Protein AF-A0AAP6WPT6-F1 (afdb_monomer_lite)

pLDDT: mean 78.17, std 8.95, range [51.94, 87.81]

Sequence (63 aa):
MINDKKLKDLIFSILIILFVVLSLNIIVFFSYNKIAEIDHSIFIIILLLNLIFILISLIYLIF

Secondary structure (DSSP, 8-state):
-HHHHHHHHHHHHHHHHHHHHHHHHHHHHHHHHTT----HHHHHHHHHHHHHHHHHHHHHHH-

Foldseek 3Di:
DVVLVVVLVVLVVVLVVLVVVLVVLVVVCVVCVVPDPDPVVVSVVVNVVSVVVSVVSVVSNVD

Organism: Clostridium perfringens (NCBI:txid1502)

Structure (mmCIF, N/CA/C/O backbone):
data_AF-A0AAP6WPT6-F1
#
_entry.id   AF-A0AAP6WPT6-F1
#
loop_
_atom_site.group_PDB
_atom_site.id
_atom_site.type_symbol
_atom_site.label_atom_id
_atom_site.label_alt_id
_atom_site.label_comp_id
_atom_site.label_asym_id
_atom_site.label_entity_id
_atom_site.label_seq_id
_atom_site.pdbx_PDB_ins_code
_atom_site.Cartn_x
_atom_site.Cartn_y
_atom_site.Cartn_z
_atom_site.occupancy
_atom_site.B_iso_or_equiv
_atom_site.auth_seq_id
_atom_site.auth_comp_id
_atom_site.auth_asym_id
_atom_site.auth_atom_id
_atom_site.pdbx_PDB_model_num
ATOM 1 N N . MET A 1 1 ? -18.043 4.010 22.985 1.00 54.41 1 MET A N 1
ATOM 2 C CA . MET A 1 1 ? -17.608 2.637 22.642 1.00 54.41 1 MET A CA 1
ATOM 3 C C . MET A 1 1 ? -18.207 2.075 21.341 1.00 54.41 1 MET A C 1
ATOM 5 O O . MET A 1 1 ? -17.571 1.230 20.735 1.00 54.41 1 MET A O 1
ATOM 9 N N . ILE A 1 2 ? -19.380 2.529 20.859 1.00 51.94 2 ILE A N 1
ATOM 10 C CA . ILE A 1 2 ? -19.944 2.090 19.555 1.00 51.94 2 ILE A CA 1
ATOM 11 C C . ILE A 1 2 ? -19.263 2.779 18.347 1.00 51.94 2 ILE A C 1
ATOM 13 O O . ILE A 1 2 ? -19.228 2.209 17.258 1.00 51.94 2 ILE A O 1
ATOM 17 N N . ASN A 1 3 ? -18.691 3.977 18.535 1.00 61.81 3 ASN A N 1
ATOM 18 C CA . ASN A 1 3 ? -18.103 4.771 17.446 1.00 61.81 3 ASN A CA 1
ATOM 19 C C . ASN A 1 3 ? -16.705 4.289 17.016 1.00 61.81 3 ASN A C 1
ATOM 21 O O . ASN A 1 3 ? -16.428 4.240 15.822 1.00 61.81 3 ASN A O 1
ATOM 25 N N . ASP A 1 4 ? -15.861 3.855 17.959 1.00 69.50 4 ASP A N 1
ATOM 26 C CA . ASP A 1 4 ? -14.490 3.411 17.654 1.00 69.50 4 ASP A CA 1
ATOM 27 C C . ASP A 1 4 ? -14.459 2.144 16.802 1.00 69.50 4 ASP A C 1
ATOM 29 O O . ASP A 1 4 ? -13.636 2.021 15.903 1.00 69.50 4 ASP A O 1
ATOM 33 N N . LYS A 1 5 ? -15.396 1.214 17.028 1.00 81.44 5 LYS A N 1
ATOM 34 C CA . LYS A 1 5 ? -15.459 -0.033 16.257 1.00 81.44 5 LYS A CA 1
ATOM 35 C C . LYS A 1 5 ? -15.791 0.223 14.785 1.00 81.44 5 LYS A C 1
ATOM 37 O O . LYS A 1 5 ? -15.069 -0.243 13.915 1.00 81.44 5 LYS A O 1
ATOM 42 N N . LYS A 1 6 ? -16.823 1.030 14.506 1.00 84.25 6 LYS A N 1
ATOM 43 C CA . LYS A 1 6 ? -17.190 1.400 13.126 1.00 84.25 6 LYS A CA 1
ATOM 44 C C . LYS A 1 6 ? -16.075 2.167 12.416 1.00 84.25 6 LYS A C 1
ATOM 46 O O . LYS A 1 6 ? -15.868 1.968 11.224 1.00 84.25 6 LYS A O 1
ATOM 51 N N . LEU A 1 7 ? -15.367 3.034 13.139 1.00 82.69 7 LEU A N 1
ATOM 52 C CA . LEU A 1 7 ? -14.242 3.785 12.592 1.00 82.69 7 LEU A CA 1
ATOM 53 C C . LEU A 1 7 ? -13.060 2.860 12.264 1.00 82.69 7 LEU A C 1
ATOM 55 O O . LEU A 1 7 ? -12.508 2.951 11.172 1.00 82.69 7 LEU A O 1
ATOM 59 N N . LYS A 1 8 ? -12.715 1.928 13.163 1.00 84.00 8 LYS A N 1
ATOM 60 C CA . LYS A 1 8 ? -11.679 0.914 12.917 1.00 84.00 8 LYS A CA 1
ATOM 61 C C . LYS A 1 8 ? -12.036 0.007 11.736 1.00 84.00 8 LYS A C 1
ATOM 63 O O . LYS A 1 8 ? -11.175 -0.238 10.899 1.00 84.00 8 LYS A O 1
ATOM 68 N N . ASP A 1 9 ? -13.297 -0.406 11.604 1.00 85.31 9 ASP A N 1
ATOM 69 C CA . ASP A 1 9 ? -13.769 -1.212 10.466 1.00 85.31 9 ASP A CA 1
ATOM 70 C C . ASP A 1 9 ? -13.678 -0.441 9.132 1.00 85.31 9 ASP A C 1
ATOM 72 O O . ASP A 1 9 ? -13.272 -0.992 8.103 1.00 85.31 9 ASP A O 1
ATOM 76 N N . LEU A 1 10 ? -14.004 0.858 9.141 1.00 87.62 10 LEU A N 1
ATOM 77 C CA . LEU A 1 10 ? -13.849 1.733 7.976 1.00 87.62 10 LEU A CA 1
ATOM 78 C C . LEU A 1 10 ? -12.373 1.882 7.585 1.00 87.62 10 LEU A C 1
ATOM 80 O O . LEU A 1 10 ? -12.029 1.742 6.413 1.00 87.62 10 LEU A O 1
ATOM 84 N N . ILE A 1 11 ? -11.495 2.121 8.560 1.00 85.44 11 ILE A N 1
ATOM 85 C CA . ILE A 1 11 ? -10.050 2.256 8.333 1.00 85.44 11 ILE A CA 1
ATOM 86 C C . ILE A 1 11 ? -9.460 0.945 7.819 1.00 85.44 11 ILE A C 1
ATOM 88 O O . ILE A 1 11 ? -8.668 0.968 6.881 1.00 85.44 11 ILE A O 1
ATOM 92 N N . PHE A 1 12 ? -9.894 -0.197 8.355 1.00 84.44 12 PHE A N 1
ATOM 93 C CA . PHE A 1 12 ? -9.502 -1.513 7.859 1.00 84.44 12 PHE A CA 1
ATOM 94 C C . PHE A 1 12 ? -9.923 -1.723 6.396 1.00 84.44 12 PHE A C 1
ATOM 96 O O . PHE A 1 12 ? -9.141 -2.204 5.578 1.00 84.44 12 PHE A O 1
ATOM 103 N N . SER A 1 13 ? -11.136 -1.297 6.040 1.00 87.81 13 SER A N 1
ATOM 104 C CA . SER A 1 13 ? -11.639 -1.376 4.663 1.00 87.81 13 SER A CA 1
ATOM 105 C C . SER A 1 13 ? -10.824 -0.497 3.704 1.00 87.81 13 SER A C 1
ATOM 107 O O . SER A 1 13 ? -10.458 -0.938 2.615 1.00 87.81 13 SER A O 1
ATOM 109 N N . ILE A 1 14 ? -10.479 0.725 4.123 1.00 85.75 14 ILE A N 1
ATOM 110 C CA . ILE A 1 14 ? -9.608 1.635 3.359 1.00 85.75 14 ILE A CA 1
ATOM 111 C C . ILE A 1 14 ? -8.201 1.036 3.202 1.00 85.75 14 ILE A C 1
ATOM 113 O O . ILE A 1 14 ? -7.627 1.088 2.115 1.00 85.75 14 ILE A O 1
ATOM 117 N N . LEU A 1 15 ? -7.669 0.410 4.254 1.00 85.62 15 LEU A N 1
ATOM 118 C CA . LEU A 1 15 ? -6.386 -0.296 4.246 1.00 85.62 15 LEU A CA 1
ATOM 119 C C . LEU A 1 15 ? -6.337 -1.407 3.195 1.00 85.62 15 LEU A C 1
ATOM 121 O O . LEU A 1 15 ? -5.354 -1.505 2.462 1.00 85.62 15 LEU A O 1
ATOM 125 N N . ILE A 1 16 ? -7.396 -2.216 3.088 1.00 83.44 16 ILE A N 1
ATOM 126 C CA . ILE A 1 16 ? -7.487 -3.276 2.074 1.00 83.44 16 ILE A CA 1
ATOM 127 C C . ILE A 1 16 ? -7.413 -2.676 0.667 1.00 83.44 16 ILE A C 1
ATOM 129 O O . ILE A 1 16 ? -6.648 -3.158 -0.168 1.00 83.44 16 ILE A O 1
ATOM 133 N N . ILE A 1 17 ? -8.167 -1.603 0.405 1.00 86.00 17 ILE A N 1
ATOM 134 C CA . ILE A 1 17 ? -8.172 -0.933 -0.903 1.00 86.00 17 ILE A CA 1
ATOM 135 C C . ILE A 1 17 ? -6.773 -0.398 -1.234 1.00 86.00 17 ILE A C 1
ATOM 137 O O . ILE A 1 17 ? -6.260 -0.645 -2.326 1.00 86.00 17 ILE A O 1
ATOM 141 N N . LEU A 1 18 ? -6.126 0.280 -0.284 1.00 83.50 18 LEU A N 1
ATOM 142 C CA . LEU A 1 18 ? -4.770 0.805 -0.456 1.00 83.50 18 LEU A CA 1
ATOM 143 C C . LEU A 1 18 ? -3.744 -0.301 -0.712 1.00 83.50 18 LEU A C 1
ATOM 145 O O . LEU A 1 18 ? -2.871 -0.142 -1.563 1.00 83.50 18 LEU A O 1
ATOM 149 N N . PHE A 1 19 ? -3.866 -1.438 -0.028 1.00 83.12 19 PHE A N 1
ATOM 150 C CA . PHE A 1 19 ? -2.984 -2.581 -0.235 1.00 83.12 19 PHE A CA 1
ATOM 151 C C . PHE A 1 19 ? -3.136 -3.187 -1.640 1.00 83.12 19 PHE A C 1
ATOM 153 O O . PHE A 1 19 ? -2.140 -3.518 -2.291 1.00 83.12 19 PHE A O 1
ATOM 160 N N . VAL A 1 20 ? -4.369 -3.289 -2.145 1.00 86.25 20 VAL A N 1
ATOM 161 C CA . VAL A 1 20 ? -4.636 -3.746 -3.518 1.00 86.25 20 VAL A CA 1
ATOM 162 C C . VAL A 1 20 ? -4.043 -2.773 -4.538 1.00 86.25 20 VAL A C 1
ATOM 164 O O . VAL A 1 20 ? -3.354 -3.205 -5.461 1.00 86.25 20 VAL A O 1
ATOM 167 N N . VAL A 1 21 ? -4.239 -1.463 -4.353 1.00 85.38 21 VAL A N 1
ATOM 168 C CA . VAL A 1 21 ? -3.665 -0.429 -5.233 1.00 85.38 21 VAL A CA 1
ATOM 169 C C . VAL A 1 21 ? -2.134 -0.478 -5.224 1.00 85.38 21 VAL A C 1
ATOM 171 O O . VAL A 1 21 ? -1.516 -0.429 -6.287 1.00 85.38 21 VAL A O 1
ATOM 174 N N . LEU A 1 22 ? -1.510 -0.645 -4.053 1.00 84.94 22 LEU A N 1
ATOM 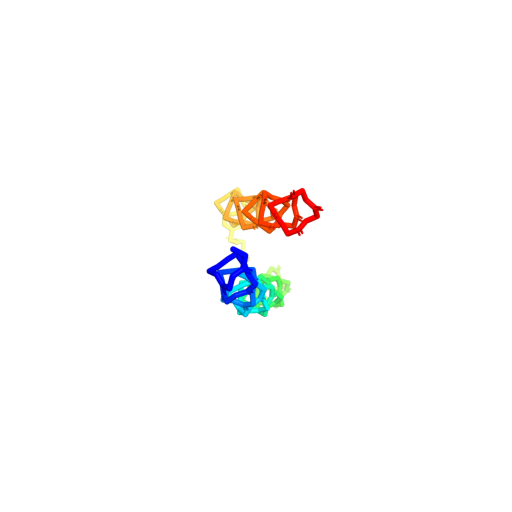175 C CA . LEU A 1 22 ? -0.062 -0.829 -3.931 1.00 84.94 22 LEU A CA 1
ATOM 176 C C . LEU A 1 22 ? 0.411 -2.055 -4.728 1.00 84.94 22 LEU A C 1
ATOM 178 O O . LEU A 1 22 ? 1.368 -1.961 -5.496 1.00 84.94 22 LEU A O 1
ATOM 182 N N . SER A 1 23 ? -0.276 -3.188 -4.573 1.00 81.31 23 SER A N 1
ATOM 183 C CA . SER A 1 23 ? 0.061 -4.441 -5.258 1.00 81.31 23 SER A CA 1
ATOM 184 C C . SER A 1 23 ? -0.022 -4.290 -6.779 1.00 81.31 23 SER A C 1
ATOM 186 O O . SER A 1 23 ? 0.891 -4.703 -7.493 1.00 81.31 23 SER A O 1
ATOM 188 N N . LEU A 1 24 ? -1.075 -3.638 -7.283 1.00 85.38 24 LEU A N 1
ATOM 189 C CA . LEU A 1 24 ? -1.229 -3.344 -8.709 1.00 85.38 24 LEU A CA 1
ATOM 190 C C . LEU A 1 24 ? -0.115 -2.426 -9.219 1.00 85.38 24 LEU A C 1
ATOM 192 O O . LEU A 1 24 ? 0.481 -2.720 -10.252 1.00 85.38 24 LEU A O 1
ATOM 196 N N . ASN A 1 25 ? 0.221 -1.369 -8.476 1.00 83.12 25 ASN A N 1
ATOM 197 C CA . ASN A 1 25 ? 1.313 -0.466 -8.840 1.00 83.12 25 ASN A CA 1
ATOM 198 C C . ASN A 1 25 ? 2.652 -1.209 -8.939 1.00 83.12 25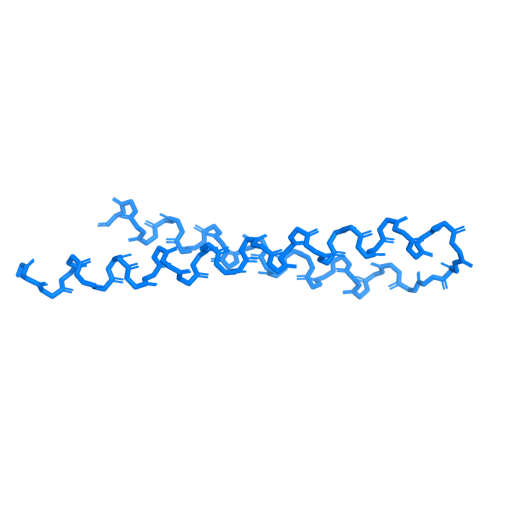 ASN A C 1
ATOM 200 O O . 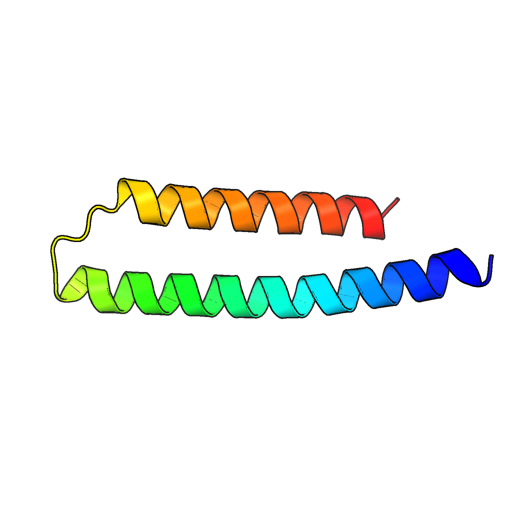ASN A 1 25 ? 3.379 -1.018 -9.912 1.00 83.12 25 ASN A O 1
ATOM 204 N N . ILE A 1 26 ? 2.962 -2.097 -7.985 1.00 81.88 26 ILE A N 1
ATOM 205 C CA . ILE A 1 26 ? 4.173 -2.935 -8.017 1.00 81.88 26 ILE A CA 1
ATOM 206 C C . ILE A 1 26 ? 4.206 -3.803 -9.284 1.00 81.88 26 ILE A C 1
ATOM 208 O O . ILE A 1 26 ? 5.221 -3.835 -9.981 1.00 81.88 26 ILE A O 1
ATOM 212 N N . ILE A 1 27 ? 3.104 -4.493 -9.600 1.00 82.75 27 ILE A N 1
ATOM 213 C CA . ILE A 1 27 ? 3.005 -5.368 -10.782 1.00 82.75 27 ILE A CA 1
ATOM 214 C C . ILE A 1 27 ? 3.216 -4.565 -12.068 1.00 82.75 27 ILE A C 1
ATOM 216 O O . ILE A 1 27 ? 3.984 -4.982 -12.940 1.00 82.75 27 ILE A O 1
ATOM 220 N N . VAL A 1 28 ? 2.560 -3.408 -12.175 1.00 81.56 28 VAL A N 1
ATOM 221 C CA . VAL A 1 28 ? 2.694 -2.484 -13.305 1.00 81.56 28 VAL A CA 1
ATOM 222 C C . VAL A 1 28 ? 4.151 -2.062 -13.461 1.00 81.56 28 VAL A C 1
ATOM 224 O O . VAL A 1 28 ? 4.709 -2.199 -14.546 1.00 81.56 28 VAL A O 1
ATOM 227 N N . PHE A 1 29 ? 4.816 -1.655 -12.382 1.00 77.81 29 PHE A N 1
ATOM 228 C CA . PHE A 1 29 ? 6.223 -1.272 -12.442 1.00 77.81 29 PHE A CA 1
ATOM 229 C C . PHE A 1 29 ? 7.139 -2.388 -12.905 1.00 77.81 29 PHE A C 1
ATOM 231 O O . PHE A 1 29 ? 7.903 -2.169 -13.835 1.00 77.81 29 PHE A O 1
ATOM 238 N N . PHE A 1 30 ? 7.050 -3.591 -12.337 1.00 73.56 30 PHE A N 1
ATOM 239 C CA . PHE A 1 30 ? 7.887 -4.705 -12.796 1.00 73.56 30 PHE A CA 1
ATOM 240 C C . PHE A 1 30 ? 7.605 -5.102 -14.250 1.00 73.56 30 PHE A C 1
ATOM 242 O O . PHE A 1 30 ? 8.517 -5.542 -14.951 1.00 73.56 30 PHE A O 1
ATOM 249 N N . SER A 1 31 ? 6.366 -4.924 -14.713 1.00 75.19 31 SER A N 1
ATOM 250 C CA . SER A 1 31 ? 5.985 -5.184 -16.103 1.00 75.19 31 SER A CA 1
ATOM 251 C C . SER A 1 31 ? 6.571 -4.139 -17.057 1.00 75.19 31 SER A C 1
ATOM 253 O O . SER A 1 31 ? 7.111 -4.504 -18.098 1.00 75.19 31 SER A O 1
ATOM 255 N N . TYR A 1 32 ? 6.532 -2.855 -16.689 1.00 73.06 32 TYR A N 1
ATOM 256 C CA . TYR A 1 32 ? 7.087 -1.768 -17.500 1.00 73.06 32 TYR A CA 1
ATOM 257 C C . TYR A 1 32 ? 8.614 -1.658 -17.427 1.00 73.06 32 TYR A C 1
ATOM 259 O O . TYR A 1 32 ? 9.238 -1.302 -18.422 1.00 73.06 32 TYR A O 1
ATOM 267 N N . ASN A 1 33 ? 9.228 -2.020 -16.300 1.00 63.91 33 ASN A N 1
ATOM 268 C CA . ASN A 1 33 ? 10.682 -2.008 -16.115 1.00 63.91 33 ASN A CA 1
ATOM 269 C C . ASN A 1 33 ? 11.400 -2.984 -17.077 1.00 63.91 33 ASN A C 1
ATOM 271 O O . ASN A 1 33 ? 12.568 -2.817 -17.399 1.00 63.91 33 ASN A O 1
ATOM 275 N N . LYS A 1 34 ? 10.685 -3.991 -17.604 1.00 60.53 34 LYS A N 1
ATOM 276 C CA . LYS A 1 34 ? 11.187 -4.867 -18.677 1.00 60.53 34 LYS A CA 1
ATOM 277 C C . LYS A 1 34 ? 11.136 -4.243 -20.079 1.00 60.53 34 LYS A C 1
ATOM 279 O O . LYS A 1 34 ? 11.705 -4.826 -20.997 1.00 60.53 34 LYS A O 1
ATOM 284 N N . ILE A 1 35 ? 10.414 -3.138 -20.267 1.00 58.88 35 ILE A N 1
ATOM 285 C CA . ILE A 1 35 ? 10.002 -2.632 -21.588 1.00 58.88 35 ILE A CA 1
ATOM 286 C C . ILE A 1 35 ? 10.500 -1.196 -21.838 1.00 58.88 35 ILE A C 1
ATOM 288 O O . ILE A 1 35 ? 10.718 -0.836 -22.992 1.00 58.88 35 ILE A O 1
ATOM 292 N N . ALA A 1 36 ? 10.718 -0.382 -20.800 1.00 56.78 36 ALA A N 1
ATOM 293 C CA . ALA A 1 36 ? 11.167 1.004 -20.941 1.00 56.78 36 ALA A CA 1
ATOM 294 C C . ALA A 1 36 ? 12.032 1.470 -19.754 1.00 56.78 36 ALA A C 1
ATOM 296 O O . ALA A 1 36 ? 11.725 1.155 -18.603 1.00 56.78 36 ALA A O 1
ATOM 297 N N . GLU A 1 37 ? 13.067 2.272 -20.036 1.00 60.91 37 GLU A N 1
ATOM 298 C CA . GLU A 1 37 ? 13.803 3.075 -19.046 1.00 60.91 37 GLU A CA 1
ATOM 299 C C . GLU A 1 37 ? 12.870 4.159 -18.486 1.00 60.91 37 GLU A C 1
ATOM 301 O O . GLU A 1 37 ? 12.822 5.294 -18.954 1.00 60.91 37 GLU A O 1
ATOM 306 N N . ILE A 1 38 ? 12.041 3.780 -17.518 1.00 63.47 38 ILE A N 1
ATOM 307 C CA . ILE A 1 38 ? 11.203 4.714 -16.768 1.00 63.47 38 ILE A CA 1
ATOM 308 C C . ILE A 1 38 ? 12.045 5.319 -15.650 1.00 63.47 38 ILE A C 1
ATOM 310 O O . ILE A 1 38 ? 12.850 4.630 -15.031 1.00 63.47 38 ILE A O 1
ATOM 314 N N . ASP A 1 39 ? 11.809 6.593 -15.343 1.00 69.00 39 ASP A N 1
ATOM 315 C CA . ASP A 1 39 ? 12.422 7.292 -14.217 1.00 69.00 39 ASP A CA 1
ATOM 316 C C . ASP A 1 39 ? 11.991 6.644 -12.881 1.00 69.00 39 ASP A C 1
ATOM 318 O O . ASP A 1 39 ? 10.973 6.981 -12.267 1.00 69.00 39 ASP A O 1
ATOM 322 N N . HIS A 1 40 ? 12.739 5.618 -12.461 1.00 72.06 40 HIS A N 1
ATOM 323 C CA . HIS A 1 40 ? 12.413 4.754 -11.321 1.00 72.06 40 HIS A CA 1
ATOM 324 C C . HIS A 1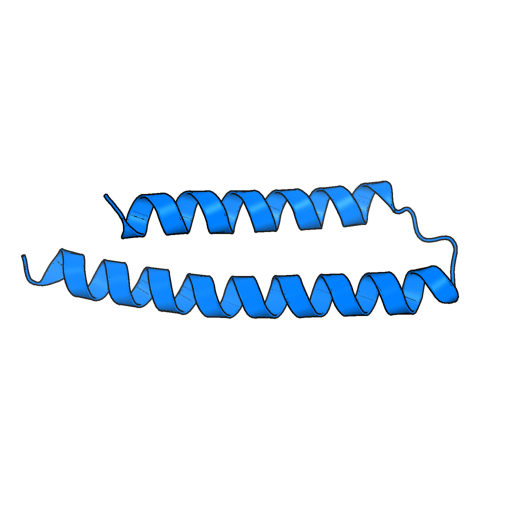 40 ? 12.304 5.526 -10.004 1.00 72.06 40 HIS A C 1
ATOM 326 O O . HIS A 1 40 ? 11.633 5.077 -9.075 1.00 72.06 40 HIS A O 1
ATOM 332 N N . SER A 1 41 ? 12.941 6.694 -9.941 1.00 77.38 41 SER A N 1
ATOM 333 C CA . SER A 1 41 ? 12.963 7.599 -8.798 1.00 77.38 41 SER A CA 1
ATOM 334 C C . SER A 1 41 ? 11.549 7.996 -8.346 1.00 77.38 41 SER A C 1
ATOM 336 O O . SER A 1 41 ? 11.181 7.778 -7.191 1.00 77.38 41 SER A O 1
ATOM 338 N N . ILE A 1 42 ? 10.716 8.488 -9.267 1.00 77.94 42 ILE A N 1
ATOM 339 C CA . ILE A 1 42 ? 9.344 8.943 -8.990 1.00 77.94 42 ILE A CA 1
ATOM 340 C C . ILE A 1 42 ? 8.465 7.768 -8.558 1.00 77.94 42 ILE A C 1
ATOM 342 O O . ILE A 1 42 ? 7.681 7.876 -7.613 1.00 77.94 42 ILE A O 1
ATOM 346 N N . PHE A 1 43 ? 8.623 6.622 -9.219 1.00 76.50 43 PHE A N 1
ATOM 347 C CA . PHE A 1 43 ? 7.843 5.436 -8.900 1.00 76.50 43 PHE A CA 1
ATOM 348 C C . PHE A 1 43 ? 8.152 4.902 -7.493 1.00 76.50 43 PHE A C 1
ATOM 350 O O . PHE A 1 43 ? 7.236 4.619 -6.719 1.00 76.50 43 PHE A O 1
ATOM 357 N N . ILE A 1 44 ? 9.436 4.819 -7.132 1.00 79.19 44 ILE A N 1
ATOM 358 C CA . ILE A 1 44 ? 9.876 4.388 -5.800 1.00 79.19 44 ILE A CA 1
ATOM 359 C C . ILE A 1 44 ? 9.325 5.325 -4.715 1.00 79.19 44 ILE A C 1
ATOM 361 O O . ILE A 1 44 ? 8.862 4.844 -3.682 1.00 79.19 44 ILE A O 1
ATOM 365 N N . ILE A 1 45 ? 9.297 6.642 -4.958 1.00 82.75 45 ILE A N 1
ATOM 366 C CA . ILE A 1 45 ? 8.727 7.626 -4.021 1.00 82.75 45 ILE A CA 1
ATOM 367 C C . ILE A 1 45 ? 7.232 7.368 -3.777 1.00 82.75 45 ILE A C 1
ATOM 369 O O . ILE A 1 45 ? 6.797 7.334 -2.625 1.00 82.75 45 ILE A O 1
ATOM 373 N N . ILE A 1 46 ? 6.446 7.135 -4.835 1.00 82.38 46 ILE A N 1
ATOM 374 C CA . ILE A 1 46 ? 5.008 6.823 -4.723 1.00 82.38 46 ILE A CA 1
ATOM 375 C C . ILE A 1 46 ? 4.789 5.522 -3.935 1.00 82.38 46 ILE A C 1
ATOM 377 O O . ILE A 1 46 ? 3.848 5.409 -3.143 1.00 82.38 46 ILE A O 1
ATOM 381 N N . LEU A 1 47 ? 5.671 4.541 -4.120 1.00 83.31 47 LEU A N 1
ATOM 382 C CA . LEU A 1 47 ? 5.611 3.262 -3.419 1.00 83.31 47 LEU A CA 1
ATOM 383 C C . LEU A 1 47 ? 5.889 3.410 -1.922 1.00 83.31 47 LEU A C 1
ATOM 385 O O . LEU A 1 47 ? 5.138 2.886 -1.098 1.00 83.31 47 LEU A O 1
ATOM 389 N N . LEU A 1 48 ? 6.934 4.165 -1.576 1.00 82.38 48 LEU A N 1
ATOM 390 C CA . LEU A 1 48 ? 7.290 4.484 -0.195 1.00 82.38 48 LEU A CA 1
ATOM 391 C C . LEU A 1 48 ? 6.165 5.235 0.517 1.00 82.38 48 LEU A C 1
ATOM 393 O O . LEU A 1 48 ? 5.829 4.893 1.649 1.00 82.38 48 LEU A O 1
ATOM 397 N N . LEU A 1 49 ? 5.548 6.215 -0.147 1.00 83.56 49 LEU A N 1
ATOM 398 C CA . LEU A 1 49 ? 4.444 6.980 0.428 1.00 83.56 49 LEU A CA 1
ATOM 399 C C . LEU A 1 49 ? 3.248 6.076 0.771 1.00 83.56 49 LEU A C 1
ATOM 401 O O . LEU A 1 49 ? 2.715 6.151 1.879 1.00 83.56 49 LEU A O 1
ATOM 405 N N . ASN A 1 50 ? 2.864 5.180 -0.145 1.00 84.25 50 ASN A N 1
ATOM 406 C CA . ASN A 1 50 ? 1.786 4.221 0.105 1.00 84.25 50 ASN A CA 1
ATOM 407 C C . ASN A 1 50 ? 2.128 3.253 1.248 1.00 84.25 50 ASN A C 1
ATOM 409 O O . ASN A 1 50 ? 1.270 2.961 2.081 1.00 84.25 50 ASN A O 1
ATOM 413 N N . LEU A 1 51 ? 3.377 2.784 1.326 1.00 82.94 51 LEU A N 1
ATOM 414 C CA . LEU A 1 51 ? 3.823 1.904 2.407 1.00 82.94 51 LEU A CA 1
ATOM 415 C C . LEU A 1 51 ? 3.728 2.595 3.777 1.00 82.94 51 LEU A C 1
ATOM 417 O O . LEU A 1 51 ? 3.215 2.009 4.730 1.00 82.94 51 LEU A O 1
ATOM 421 N N . ILE A 1 52 ? 4.174 3.852 3.872 1.00 85.50 52 ILE A N 1
ATOM 422 C CA . ILE A 1 52 ? 4.081 4.655 5.101 1.00 85.50 52 ILE A CA 1
ATOM 423 C C . ILE A 1 52 ? 2.617 4.820 5.521 1.00 85.50 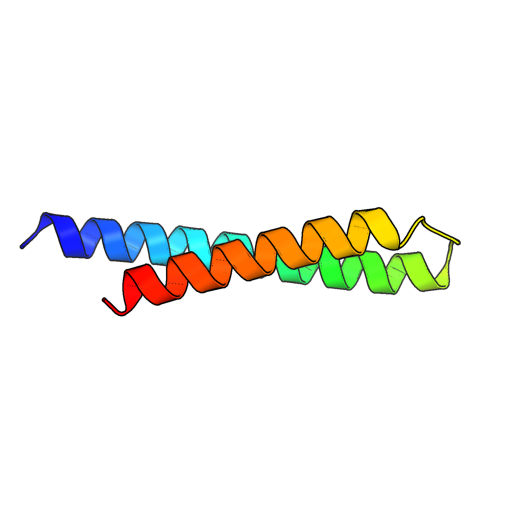52 ILE A C 1
ATOM 425 O O . ILE A 1 52 ? 2.287 4.657 6.695 1.00 85.50 52 ILE A O 1
ATOM 429 N N . PHE A 1 53 ? 1.723 5.091 4.568 1.00 81.69 53 PHE A N 1
ATOM 430 C CA . PHE A 1 53 ? 0.301 5.268 4.856 1.00 81.69 53 PHE A CA 1
ATOM 431 C C . PHE A 1 53 ? -0.348 3.987 5.407 1.00 81.69 53 PHE A C 1
ATOM 433 O O . PHE A 1 53 ? -1.131 4.039 6.360 1.00 81.69 53 PHE A O 1
ATOM 440 N N . ILE A 1 54 ? 0.023 2.826 4.858 1.00 84.25 54 ILE A N 1
ATOM 441 C CA . ILE A 1 54 ? -0.412 1.514 5.356 1.00 84.25 54 ILE A CA 1
ATOM 442 C C . ILE A 1 54 ? 0.097 1.286 6.785 1.00 84.25 54 ILE A C 1
ATOM 444 O O . ILE A 1 54 ? -0.680 0.889 7.652 1.00 84.25 54 ILE A O 1
ATOM 448 N N . LEU A 1 55 ? 1.371 1.582 7.059 1.00 83.81 55 LEU A N 1
ATOM 449 C CA . LEU A 1 55 ? 1.964 1.422 8.392 1.00 83.81 55 LEU A CA 1
ATOM 450 C C . LEU A 1 55 ? 1.264 2.286 9.448 1.00 83.81 55 LEU A C 1
ATOM 452 O O . LEU A 1 55 ? 0.908 1.780 10.510 1.00 83.81 55 LEU A O 1
ATOM 456 N N . ILE A 1 56 ? 1.012 3.562 9.149 1.00 83.50 56 ILE A N 1
ATOM 457 C CA . ILE A 1 56 ? 0.295 4.470 10.060 1.00 83.50 56 ILE A CA 1
ATOM 458 C C . ILE A 1 56 ? -1.121 3.952 10.331 1.00 83.50 56 ILE A C 1
ATOM 460 O O . ILE A 1 56 ? -1.566 3.925 11.478 1.00 83.50 56 ILE A O 1
ATOM 464 N N . SER A 1 57 ? -1.815 3.494 9.288 1.00 80.38 57 SER A N 1
ATOM 465 C CA . SER A 1 57 ? -3.176 2.970 9.420 1.00 80.38 57 SER A CA 1
ATOM 466 C C . SER A 1 57 ? -3.219 1.678 10.247 1.00 80.38 57 SER A C 1
ATOM 468 O O . SER A 1 57 ? -4.149 1.475 11.025 1.00 80.38 57 SER A O 1
ATOM 470 N N . LEU A 1 58 ? -2.200 0.819 10.132 1.00 80.50 58 LEU A N 1
ATOM 471 C CA . LEU A 1 58 ? -2.060 -0.384 10.957 1.00 80.50 58 LEU A CA 1
ATOM 472 C C . LEU A 1 58 ? -1.820 -0.044 12.430 1.00 80.50 58 LEU A C 1
ATOM 474 O O . LEU A 1 58 ? -2.461 -0.633 13.298 1.00 80.50 58 LEU A O 1
ATOM 478 N N . ILE A 1 59 ? -0.944 0.926 12.716 1.00 81.94 59 ILE A N 1
ATOM 479 C CA . ILE A 1 59 ? -0.706 1.414 14.083 1.00 81.94 59 ILE A CA 1
ATOM 480 C C . ILE A 1 59 ? -2.020 1.926 14.684 1.00 81.94 59 ILE A C 1
ATOM 482 O O . ILE A 1 59 ? -2.368 1.542 15.796 1.00 81.94 59 ILE A O 1
ATOM 486 N N . TYR A 1 60 ? -2.788 2.716 13.929 1.00 79.69 60 TYR A N 1
ATOM 487 C CA . TYR A 1 60 ? -4.094 3.211 14.371 1.00 79.69 60 TYR A CA 1
ATOM 488 C C . TYR A 1 60 ? -5.101 2.090 14.671 1.00 79.69 60 TYR A C 1
ATOM 490 O O . TYR A 1 60 ? -5.966 2.234 15.528 1.00 79.69 60 TYR A O 1
ATOM 498 N N . LEU A 1 61 ? -5.028 0.963 13.960 1.00 77.62 61 LEU A N 1
ATOM 499 C CA . LEU A 1 61 ? -5.927 -0.159 14.219 1.00 77.62 61 LEU A CA 1
ATOM 500 C C . LEU A 1 61 ? -5.586 -0.874 15.534 1.00 77.62 61 LEU A C 1
ATOM 502 O O . LEU A 1 61 ? -6.494 -1.293 16.260 1.00 77.62 61 LEU A O 1
ATOM 506 N 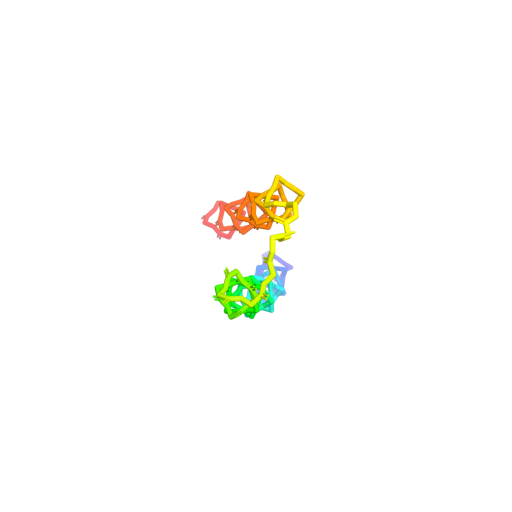N . ILE A 1 62 ? -4.286 -1.019 15.811 1.00 77.38 62 ILE A N 1
ATOM 507 C CA . ILE A 1 62 ? -3.744 -1.735 16.973 1.00 77.38 62 ILE A CA 1
ATOM 508 C C . ILE A 1 62 ? -3.977 -0.955 18.271 1.00 77.38 62 ILE A C 1
ATOM 510 O O . ILE A 1 62 ? -4.378 -1.563 19.264 1.00 77.38 62 ILE A O 1
ATOM 514 N N . PHE A 1 63 ? -3.735 0.358 18.263 1.00 69.94 63 PHE A N 1
ATOM 515 C CA . PHE A 1 63 ? -3.909 1.237 19.426 1.00 69.94 63 PHE A CA 1
ATOM 516 C C . PHE A 1 63 ? -5.333 1.798 19.527 1.00 69.94 63 PHE A C 1
ATOM 518 O O . PHE A 1 63 ? -5.776 2.082 20.658 1.00 69.94 63 PHE A O 1
#

Radius of gyration: 15.24 Å; chains: 1; bounding box: 34×14×44 Å